Protein AF-A0A1C9II19-F1 (afdb_monomer_lite)

Sequence (73 aa):
KIVLSPCNGGKLLSYYCFFPREVGDYVNQAWGVEDRPVEELLAPFPELDERVRAHLAIGKDIQPWRLWMQRPI

pLDDT: mean 88.83, std 7.79, range [65.25, 95.88]

Radius of gyration: 13.66 Å; chains: 1; bounding box: 36×29×34 Å

Structure (mmCIF, N/CA/C/O backbone):
data_AF-A0A1C9II19-F1
#
_entry.id   AF-A0A1C9II19-F1
#
loop_
_atom_site.group_PDB
_atom_site.id
_atom_site.type_symbol
_atom_site.label_atom_id
_atom_site.label_alt_id
_atom_site.label_comp_id
_atom_site.label_asym_id
_atom_site.label_entity_id
_atom_site.label_seq_id
_atom_site.pdbx_PDB_ins_code
_atom_site.Cartn_x
_atom_site.Cartn_y
_atom_site.Cartn_z
_atom_site.occupancy
_atom_site.B_iso_or_equiv
_atom_site.auth_seq_id
_atom_site.auth_comp_id
_atom_site.auth_asym_id
_atom_site.auth_atom_id
_atom_site.pdbx_PDB_model_num
ATOM 1 N N . LYS A 1 1 ? 7.949 -5.742 -0.204 1.00 89.00 1 LYS A N 1
ATOM 2 C CA . LYS A 1 1 ? 8.250 -5.213 1.156 1.00 89.00 1 LYS A CA 1
ATOM 3 C C . LYS A 1 1 ? 7.108 -4.304 1.582 1.00 89.00 1 LYS A C 1
ATOM 5 O O . LYS A 1 1 ? 6.679 -3.517 0.755 1.00 89.00 1 LYS A O 1
ATOM 10 N N . ILE A 1 2 ? 6.642 -4.376 2.828 1.00 94.50 2 ILE A N 1
ATOM 11 C CA . ILE A 1 2 ? 5.625 -3.459 3.366 1.00 94.50 2 ILE A CA 1
ATOM 12 C C . ILE A 1 2 ? 6.220 -2.751 4.584 1.00 94.50 2 ILE A C 1
ATOM 14 O O . ILE A 1 2 ? 6.901 -3.385 5.390 1.00 94.50 2 ILE A O 1
ATOM 18 N N . VAL A 1 3 ? 6.019 -1.440 4.683 1.00 95.44 3 VAL A N 1
ATOM 19 C CA . VAL A 1 3 ? 6.439 -0.619 5.825 1.00 95.44 3 VAL A CA 1
ATOM 20 C C . VAL A 1 3 ? 5.194 0.014 6.424 1.00 95.44 3 VAL A C 1
ATOM 22 O O . VAL A 1 3 ? 4.472 0.703 5.712 1.00 95.44 3 VAL A O 1
ATOM 25 N N . LEU A 1 4 ? 4.958 -0.221 7.713 1.00 94.50 4 LEU A N 1
ATOM 26 C CA . LEU A 1 4 ? 3.855 0.358 8.477 1.00 94.50 4 LEU A CA 1
ATOM 27 C C . LEU A 1 4 ? 4.429 1.360 9.481 1.00 94.50 4 LEU A C 1
ATOM 29 O O . LEU A 1 4 ? 5.379 1.039 10.194 1.00 94.50 4 LEU A O 1
ATOM 33 N N . SER A 1 5 ? 3.863 2.561 9.532 1.00 94.69 5 SER A N 1
ATOM 34 C CA . SER A 1 5 ? 4.315 3.648 10.397 1.00 94.69 5 SER A CA 1
ATOM 35 C C . SER A 1 5 ? 3.122 4.263 11.132 1.00 94.69 5 SER A C 1
ATOM 37 O O . SER A 1 5 ? 2.272 4.894 10.494 1.00 94.69 5 SER A O 1
ATOM 39 N N . PRO A 1 6 ? 2.995 4.069 12.457 1.00 94.81 6 PRO A N 1
ATOM 40 C CA . PRO A 1 6 ? 1.959 4.734 13.230 1.00 94.81 6 PRO A CA 1
ATOM 41 C C . PRO A 1 6 ? 2.223 6.243 13.274 1.00 94.81 6 PRO A C 1
ATOM 43 O O . PRO A 1 6 ? 3.319 6.710 13.577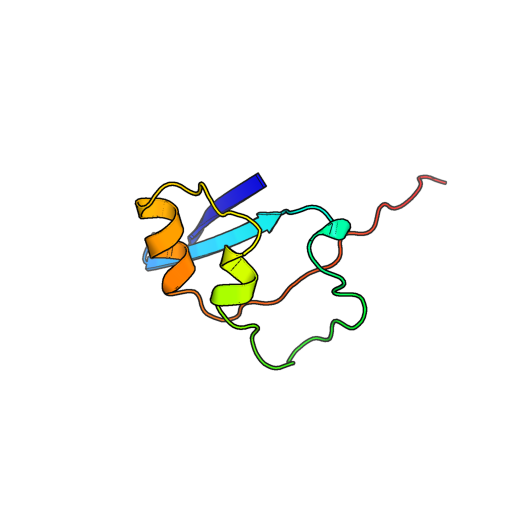 1.00 94.81 6 PRO A O 1
ATOM 46 N N . CYS A 1 7 ? 1.184 7.017 12.996 1.00 94.06 7 CYS A N 1
ATOM 47 C CA . CYS A 1 7 ? 1.183 8.470 12.949 1.00 94.06 7 CYS A CA 1
ATOM 48 C C . CYS A 1 7 ? 0.089 9.022 13.872 1.00 94.06 7 CYS A C 1
ATOM 50 O O . CYS A 1 7 ? -0.797 8.292 14.322 1.00 94.06 7 CYS A O 1
ATOM 52 N N . ASN A 1 8 ? 0.143 10.326 14.162 1.00 93.88 8 ASN A N 1
ATOM 53 C CA . ASN A 1 8 ? -0.869 11.011 14.976 1.00 93.88 8 ASN A CA 1
ATOM 54 C C . ASN A 1 8 ? -1.157 10.288 16.315 1.00 93.88 8 ASN A C 1
ATOM 56 O O . ASN A 1 8 ? -2.299 9.955 16.633 1.00 93.88 8 ASN A O 1
ATOM 60 N N . GLY A 1 9 ? -0.098 9.947 17.061 1.00 92.62 9 GLY A N 1
ATOM 61 C CA . GLY A 1 9 ? -0.215 9.238 18.342 1.00 92.62 9 GLY A CA 1
ATOM 62 C C . GLY A 1 9 ? -0.812 7.828 18.237 1.00 92.62 9 GLY A C 1
ATOM 63 O O . GLY A 1 9 ? -1.463 7.380 19.174 1.00 92.62 9 GLY A O 1
ATOM 64 N N . GLY A 1 10 ? -0.646 7.154 17.093 1.00 91.75 10 GLY A N 1
ATOM 65 C CA . GLY A 1 10 ? -1.179 5.809 16.842 1.00 91.75 10 GLY A CA 1
ATOM 66 C C . GLY A 1 10 ? -2.624 5.784 16.341 1.00 91.75 10 GLY A C 1
ATOM 67 O O . GLY A 1 10 ? -3.183 4.708 16.153 1.00 91.75 10 GLY A O 1
ATOM 68 N N . LYS A 1 11 ? -3.233 6.952 16.100 1.00 92.12 11 LYS A N 1
ATOM 69 C CA . LYS A 1 11 ? -4.602 7.062 15.569 1.00 92.12 11 LYS A CA 1
ATOM 70 C C . LYS A 1 11 ? -4.677 6.918 14.049 1.00 92.12 11 LYS A C 1
ATOM 72 O O . LYS A 1 11 ? -5.764 6.736 13.513 1.00 92.12 11 LYS A O 1
ATOM 77 N N . LEU A 1 12 ? -3.544 7.039 13.363 1.00 92.38 12 LEU A N 1
ATOM 78 C CA . LEU A 1 12 ? -3.421 6.868 11.920 1.00 92.38 12 LEU A CA 1
ATOM 79 C C . LEU A 1 12 ? -2.293 5.880 11.641 1.00 92.38 12 LEU A C 1
ATOM 81 O O . LEU A 1 12 ? -1.251 5.944 12.287 1.00 92.38 12 LEU A O 1
ATOM 85 N N . LEU A 1 13 ? -2.476 4.999 10.666 1.00 93.69 13 LEU A N 1
ATOM 86 C CA . LEU A 1 13 ? -1.420 4.115 10.189 1.00 93.69 13 LEU A CA 1
ATOM 87 C C . LEU A 1 13 ? -1.075 4.502 8.755 1.00 93.69 13 LEU A C 1
ATOM 89 O O . LEU A 1 13 ? -1.868 4.278 7.847 1.00 93.69 13 LEU A O 1
ATOM 93 N N . SER A 1 14 ? 0.099 5.099 8.561 1.00 94.69 14 SER A N 1
ATOM 94 C CA . SER A 1 14 ? 0.653 5.335 7.229 1.00 94.69 14 SER A CA 1
ATOM 95 C C . SER A 1 14 ? 1.399 4.085 6.771 1.00 94.69 14 SER A C 1
ATOM 97 O O . SER A 1 14 ? 2.053 3.422 7.582 1.00 94.69 14 SER A O 1
ATOM 99 N N . TYR A 1 15 ? 1.316 3.742 5.486 1.00 94.94 15 TYR A N 1
ATOM 100 C CA . TYR A 1 15 ? 2.002 2.571 4.957 1.00 94.94 15 TYR A CA 1
ATOM 101 C C . TYR A 1 15 ? 2.543 2.769 3.543 1.00 94.94 15 TYR A C 1
ATOM 103 O O . TYR A 1 15 ? 1.968 3.482 2.727 1.00 94.94 15 TYR A O 1
ATOM 111 N N . TYR A 1 16 ? 3.641 2.069 3.255 1.00 94.88 16 TYR A N 1
ATOM 112 C CA . TYR A 1 16 ? 4.214 1.943 1.917 1.00 94.88 16 TYR A CA 1
ATOM 113 C C . TYR A 1 16 ? 4.310 0.469 1.537 1.00 94.88 16 TYR A C 1
ATOM 115 O O . TYR A 1 16 ? 4.939 -0.324 2.246 1.00 94.88 16 TYR A O 1
ATOM 123 N N . CYS A 1 17 ? 3.718 0.113 0.398 1.00 94.38 17 CYS A N 1
ATOM 124 C CA . CYS A 1 17 ? 3.757 -1.234 -0.160 1.00 94.38 17 CYS A CA 1
ATOM 125 C C . CYS A 1 17 ? 4.629 -1.244 -1.418 1.00 94.38 17 CYS A C 1
ATOM 127 O O . CYS A 1 17 ? 4.311 -0.608 -2.416 1.00 94.38 17 CYS A O 1
ATOM 129 N N . PHE A 1 18 ? 5.741 -1.971 -1.361 1.00 92.88 18 PHE A N 1
ATOM 130 C CA . PHE A 1 18 ? 6.700 -2.110 -2.452 1.00 92.88 18 PHE A CA 1
ATOM 131 C C . PHE A 1 18 ? 6.557 -3.491 -3.088 1.00 92.88 18 PHE A C 1
ATOM 133 O O . PHE A 1 18 ? 6.760 -4.506 -2.405 1.00 92.88 18 PHE A O 1
ATOM 140 N N . PHE A 1 19 ? 6.279 -3.526 -4.386 1.00 91.56 19 PHE A 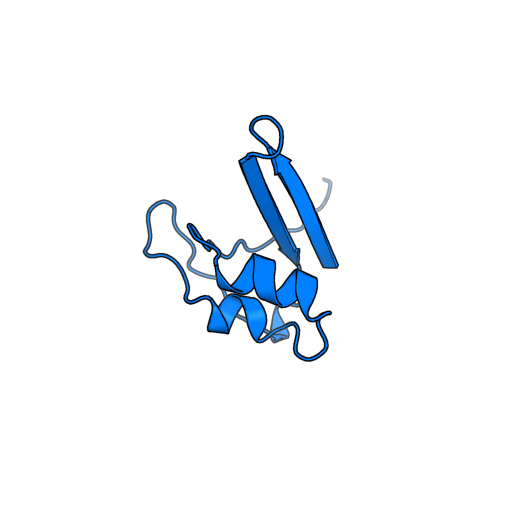N 1
ATOM 141 C CA . PHE A 1 19 ? 6.170 -4.742 -5.191 1.00 91.56 19 PHE A CA 1
ATOM 142 C C . PHE A 1 19 ? 6.834 -4.541 -6.573 1.00 91.56 19 PHE A C 1
ATOM 144 O O . PHE A 1 19 ? 7.085 -3.395 -6.959 1.00 91.56 19 PHE A O 1
ATOM 151 N N . PRO A 1 20 ? 7.197 -5.625 -7.289 1.00 89.50 20 PRO A N 1
ATOM 152 C CA . PRO A 1 20 ? 7.895 -5.543 -8.576 1.00 89.50 20 PRO A CA 1
ATOM 153 C C . PRO A 1 20 ? 7.052 -4.880 -9.673 1.00 89.50 20 PRO A C 1
ATOM 155 O O . PRO A 1 20 ? 5.825 -4.977 -9.666 1.00 89.50 20 PRO A O 1
ATOM 158 N N . ARG A 1 21 ? 7.707 -4.241 -10.652 1.00 84.75 21 ARG A N 1
ATOM 159 C CA . ARG A 1 21 ? 7.018 -3.532 -11.748 1.00 84.75 21 ARG A CA 1
ATOM 160 C C . ARG A 1 21 ? 6.207 -4.486 -12.627 1.00 84.75 21 ARG A C 1
ATOM 162 O O . ARG A 1 21 ? 5.191 -4.103 -13.189 1.00 84.75 21 ARG A O 1
ATOM 169 N N . GLU A 1 22 ? 6.639 -5.733 -12.723 1.00 85.25 22 GLU A N 1
ATOM 170 C CA . GLU A 1 22 ? 5.986 -6.785 -13.499 1.00 85.25 22 GLU A CA 1
ATOM 171 C C . GLU A 1 22 ? 4.569 -7.089 -12.982 1.00 85.25 22 GLU A C 1
ATOM 173 O O . GLU A 1 22 ? 3.755 -7.636 -13.719 1.00 85.25 22 GLU A O 1
ATOM 178 N N . VAL A 1 23 ? 4.262 -6.706 -11.736 1.00 82.00 23 VAL A N 1
ATOM 179 C CA . VAL A 1 23 ? 2.961 -6.919 -11.082 1.00 82.00 23 VAL A CA 1
ATOM 180 C C . VAL A 1 23 ? 2.004 -5.731 -11.293 1.00 82.00 23 VAL A C 1
ATOM 182 O O . VAL A 1 23 ? 0.812 -5.846 -11.026 1.00 82.00 23 VAL A O 1
ATOM 185 N N . GLY A 1 24 ? 2.482 -4.596 -11.816 1.00 72.56 24 GLY A N 1
ATOM 186 C CA . GLY A 1 24 ? 1.620 -3.470 -12.179 1.00 72.56 24 GLY A CA 1
ATOM 187 C C . GLY A 1 24 ? 2.359 -2.328 -12.879 1.00 72.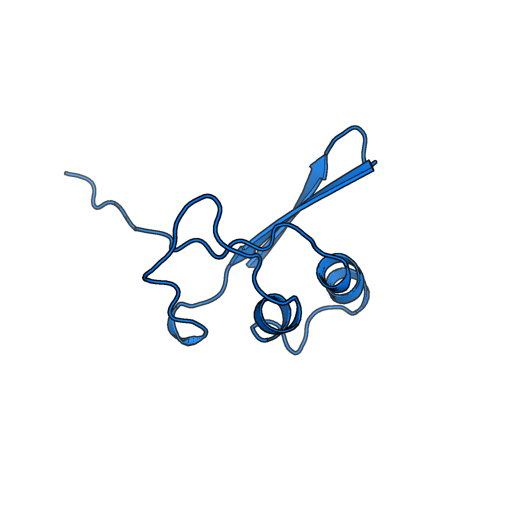56 24 GLY A C 1
ATOM 188 O O . GLY A 1 24 ? 3.393 -1.851 -12.405 1.00 72.56 24 GLY A O 1
ATOM 189 N N . ASP A 1 25 ? 1.805 -1.851 -13.998 1.00 67.62 25 ASP A N 1
ATOM 190 C CA . ASP A 1 25 ? 2.387 -0.757 -14.780 1.00 67.62 25 ASP A CA 1
ATOM 191 C C . ASP A 1 25 ? 1.739 0.590 -14.441 1.00 67.62 25 ASP A C 1
ATOM 193 O O . ASP A 1 25 ? 0.819 1.070 -15.096 1.00 67.62 25 ASP A O 1
ATOM 197 N N . TYR A 1 26 ? 2.244 1.226 -13.388 1.00 71.62 26 TYR A N 1
ATOM 198 C CA . TYR A 1 26 ? 1.750 2.521 -12.923 1.00 71.62 26 TYR A CA 1
ATOM 199 C C . TYR A 1 26 ? 2.548 3.677 -13.546 1.00 71.62 26 TYR A C 1
ATOM 201 O O . TYR A 1 26 ? 3.122 4.492 -12.840 1.00 71.62 26 TYR A O 1
ATOM 209 N N . VAL A 1 27 ? 2.677 3.743 -14.871 1.00 65.25 27 VAL A N 1
ATOM 210 C CA . VAL A 1 27 ? 3.518 4.773 -15.528 1.00 65.25 27 VAL A CA 1
ATOM 211 C C . VAL A 1 27 ? 2.884 6.166 -15.479 1.00 65.25 27 VAL A C 1
ATOM 213 O O . VAL A 1 27 ? 3.600 7.154 -15.343 1.00 65.25 27 VAL A O 1
ATOM 216 N N . ASN A 1 28 ? 1.555 6.244 -15.546 1.00 65.62 28 ASN A N 1
ATOM 217 C CA . ASN A 1 28 ? 0.808 7.498 -15.652 1.00 65.62 28 ASN A CA 1
ATOM 218 C C . ASN A 1 28 ? 0.215 7.911 -14.297 1.00 65.62 28 ASN A C 1
ATOM 220 O O . ASN A 1 28 ? -0.997 7.866 -14.102 1.00 65.62 28 ASN A O 1
ATOM 224 N N . GLN A 1 29 ? 1.077 8.272 -13.348 1.00 70.50 29 GLN A N 1
ATOM 225 C CA . GLN A 1 29 ? 0.670 8.761 -12.026 1.00 70.50 29 GLN A CA 1
ATOM 226 C C . GLN A 1 29 ? 0.600 10.288 -12.024 1.00 70.50 29 GLN A C 1
ATOM 228 O O . GLN A 1 29 ? 1.486 10.949 -12.569 1.00 70.50 29 GLN A O 1
ATOM 233 N N . ALA A 1 30 ? -0.416 10.850 -11.375 1.00 73.25 30 ALA A N 1
ATOM 234 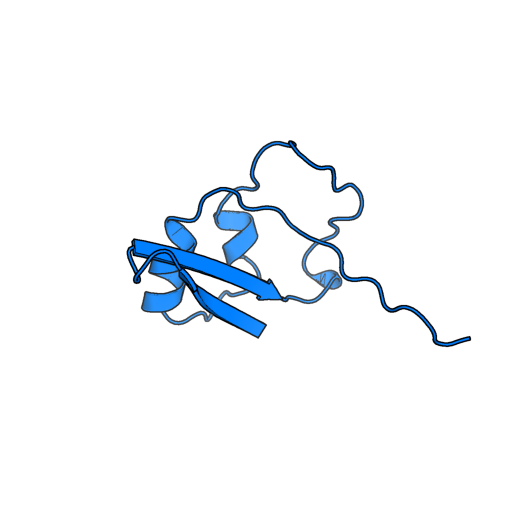C CA . ALA A 1 30 ? -0.531 12.284 -11.146 1.00 73.25 30 ALA A CA 1
ATOM 235 C C . ALA A 1 30 ? -1.078 12.553 -9.741 1.00 73.25 30 ALA A C 1
ATOM 237 O O . ALA A 1 30 ? -1.791 11.735 -9.170 1.00 73.25 30 ALA A O 1
ATOM 238 N N . TRP A 1 31 ? -0.737 13.709 -9.177 1.00 75.94 31 TRP A N 1
A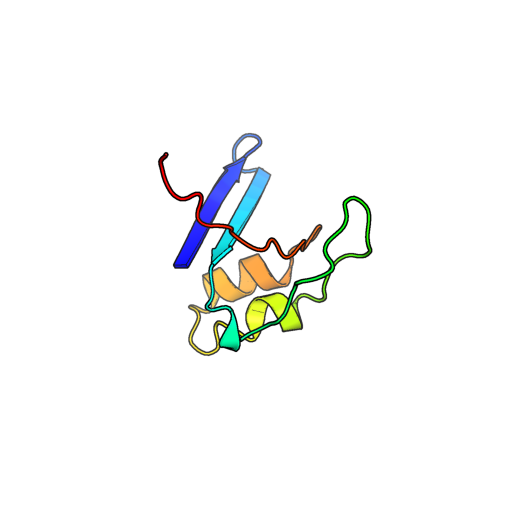TOM 239 C CA . TRP A 1 31 ? -1.298 14.148 -7.901 1.00 75.94 31 TRP A CA 1
ATOM 240 C C . TRP A 1 31 ? -2.787 14.477 -8.052 1.00 75.94 31 TRP A C 1
ATOM 242 O O . TRP A 1 31 ? -3.173 15.136 -9.015 1.00 75.94 31 TRP A O 1
ATOM 252 N N . GLY A 1 32 ? -3.606 14.061 -7.081 1.00 75.62 32 GLY A N 1
ATOM 253 C CA . GLY A 1 32 ? -5.039 14.381 -7.046 1.00 75.62 32 GLY A CA 1
ATOM 254 C C . GLY A 1 32 ? -5.912 13.553 -7.994 1.00 75.62 32 GLY A C 1
ATOM 255 O O . GLY A 1 32 ? -7.036 13.958 -8.281 1.00 75.62 32 GLY A O 1
ATOM 256 N N . VAL A 1 33 ? -5.405 12.422 -8.493 1.00 79.88 33 VAL A N 1
ATOM 257 C CA . VAL A 1 33 ? -6.218 11.425 -9.203 1.00 79.88 33 VAL A CA 1
ATOM 258 C C . VAL A 1 33 ? -6.996 10.556 -8.219 1.00 79.88 33 VAL A C 1
ATOM 260 O O . VAL A 1 33 ? -6.656 10.485 -7.038 1.00 79.88 33 VAL A O 1
ATOM 263 N N . GLU A 1 34 ? -8.036 9.891 -8.720 1.00 83.81 34 GLU A N 1
ATOM 264 C CA . GLU A 1 34 ? -8.845 8.969 -7.924 1.00 83.81 34 GLU A CA 1
ATOM 265 C C . GLU A 1 34 ? -7.999 7.863 -7.287 1.00 83.81 34 GLU A C 1
ATOM 267 O O . GLU A 1 34 ? -7.045 7.348 -7.882 1.00 83.81 34 GLU A O 1
ATOM 272 N N . ASP A 1 35 ? -8.386 7.494 -6.070 1.00 87.25 35 ASP A N 1
ATOM 273 C CA . ASP A 1 35 ? -7.769 6.406 -5.329 1.00 87.25 35 ASP A CA 1
ATOM 274 C C . ASP A 1 35 ? -7.872 5.088 -6.087 1.00 87.25 35 ASP A C 1
ATOM 276 O O . ASP A 1 35 ? -8.894 4.759 -6.698 1.00 87.25 35 ASP A O 1
ATOM 280 N N . ARG A 1 36 ? -6.806 4.292 -6.003 1.00 88.31 36 ARG A N 1
ATOM 281 C CA . ARG A 1 36 ? -6.842 2.929 -6.522 1.00 88.31 36 ARG A CA 1
ATOM 282 C C . ARG A 1 36 ? -7.628 2.022 -5.577 1.00 88.31 36 ARG A C 1
ATOM 284 O O . ARG A 1 36 ? -7.569 2.197 -4.358 1.00 88.31 36 ARG A O 1
ATOM 291 N N . PRO A 1 37 ? -8.345 1.030 -6.125 1.00 91.38 37 PRO A N 1
ATOM 292 C CA . PRO A 1 37 ? -9.089 0.083 -5.315 1.00 91.38 37 PRO A CA 1
ATOM 293 C C . PRO A 1 37 ? -8.151 -0.727 -4.412 1.00 91.38 37 PRO A C 1
ATOM 295 O O . PRO A 1 37 ? -7.005 -1.030 -4.757 1.00 91.38 37 PRO A O 1
ATOM 298 N N . VAL A 1 38 ? -8.662 -1.117 -3.247 1.00 93.31 38 VAL A N 1
ATOM 299 C CA . VAL A 1 38 ? -7.941 -1.935 -2.261 1.00 93.31 38 VAL A CA 1
ATOM 300 C C . VAL A 1 38 ? -7.512 -3.277 -2.862 1.00 93.31 38 VAL A C 1
ATOM 302 O O . VAL A 1 38 ? -6.450 -3.802 -2.534 1.00 93.31 38 VAL A O 1
ATOM 305 N N . GLU A 1 39 ? -8.305 -3.832 -3.772 1.00 92.88 39 GLU A N 1
ATOM 306 C CA . GLU A 1 39 ? -8.020 -5.086 -4.461 1.00 92.88 39 GLU A CA 1
ATOM 307 C C . GLU A 1 39 ? -6.707 -5.009 -5.252 1.00 92.88 39 GLU A C 1
ATOM 309 O O . GLU A 1 39 ? -5.923 -5.957 -5.223 1.00 92.88 39 GLU A O 1
ATOM 314 N N . GLU A 1 40 ? -6.420 -3.870 -5.889 1.00 90.56 40 GLU A N 1
ATOM 315 C CA . GLU A 1 40 ? -5.151 -3.646 -6.593 1.00 90.56 40 GLU A CA 1
ATOM 316 C C . GLU A 1 40 ? -3.968 -3.516 -5.631 1.00 90.56 40 GLU A C 1
ATOM 318 O O . GLU A 1 40 ? -2.868 -3.970 -5.944 1.00 90.56 40 GLU A O 1
ATOM 323 N N . LEU A 1 41 ? -4.187 -2.945 -4.442 1.00 92.25 41 LEU A N 1
ATOM 324 C CA . LEU A 1 41 ? -3.170 -2.896 -3.391 1.00 92.25 41 LEU A CA 1
ATOM 325 C C . LEU A 1 41 ? -2.836 -4.297 -2.856 1.00 92.25 41 LEU A C 1
ATOM 327 O O . LEU A 1 41 ? -1.678 -4.568 -2.540 1.00 92.25 41 LEU A O 1
ATOM 331 N N . LEU A 1 42 ? -3.838 -5.171 -2.726 1.00 93.69 42 LEU A N 1
ATOM 332 C CA . LEU A 1 42 ? -3.691 -6.503 -2.134 1.00 93.69 42 LEU A CA 1
ATOM 333 C C . LEU A 1 42 ? -3.249 -7.577 -3.135 1.00 93.69 42 LEU A C 1
ATOM 335 O O . LEU A 1 42 ? -2.602 -8.540 -2.724 1.00 93.69 42 LEU A O 1
ATOM 339 N N . ALA A 1 43 ? -3.558 -7.427 -4.427 1.00 92.94 43 ALA A N 1
ATOM 340 C CA . ALA A 1 43 ? -3.223 -8.406 -5.465 1.00 92.94 43 ALA A CA 1
ATOM 341 C C . ALA A 1 43 ? -1.734 -8.830 -5.495 1.00 92.94 43 ALA A C 1
ATOM 343 O O . ALA A 1 43 ? -1.473 -10.023 -5.660 1.00 92.94 43 ALA A O 1
ATOM 344 N N . PRO A 1 44 ? -0.747 -7.936 -5.269 1.00 92.69 44 PRO A N 1
ATOM 345 C CA . PRO A 1 44 ? 0.667 -8.314 -5.211 1.00 92.69 44 PRO A CA 1
ATOM 346 C C . PRO A 1 44 ? 1.065 -9.164 -3.993 1.00 92.69 44 PRO A C 1
ATOM 348 O O . PRO A 1 44 ? 2.201 -9.636 -3.934 1.00 92.69 44 PRO A O 1
ATOM 351 N N . PHE A 1 45 ? 0.182 -9.335 -3.003 1.00 93.12 45 PHE A N 1
ATOM 352 C CA . PHE A 1 45 ? 0.485 -9.967 -1.716 1.00 93.12 45 PHE A CA 1
ATOM 353 C C . PHE A 1 45 ? -0.519 -11.090 -1.370 1.00 93.12 45 PHE A C 1
ATOM 355 O O . PHE A 1 45 ? -1.238 -10.989 -0.374 1.00 93.12 45 PHE A O 1
ATOM 362 N N . PRO A 1 46 ? -0.583 -12.182 -2.158 1.00 92.25 46 PRO A N 1
ATOM 363 C CA . PRO A 1 46 ? -1.584 -13.239 -1.974 1.00 92.25 46 PRO A CA 1
ATOM 364 C C . PRO A 1 46 ? -1.450 -13.994 -0.642 1.00 92.25 46 PRO A C 1
ATOM 366 O O . PRO A 1 46 ? -2.451 -14.437 -0.086 1.00 92.25 46 PRO A O 1
ATOM 369 N N . GLU A 1 47 ? -0.229 -14.102 -0.116 1.00 94.88 47 GLU A N 1
ATOM 370 C CA . GLU A 1 47 ? 0.104 -14.831 1.119 1.00 94.88 47 GLU A CA 1
ATOM 371 C C . GLU A 1 47 ? 0.329 -13.889 2.316 1.00 94.88 47 GLU A C 1
ATOM 373 O O . GLU A 1 47 ? 1.033 -14.221 3.269 1.00 94.88 47 GLU A O 1
ATOM 378 N N . LEU A 1 48 ? -0.212 -12.669 2.254 1.00 95.06 48 LEU A N 1
ATOM 379 C CA . LEU A 1 48 ? -0.053 -11.695 3.327 1.00 95.06 48 LEU A CA 1
ATOM 380 C C . LEU A 1 48 ? -0.734 -12.177 4.612 1.00 95.06 48 LEU A C 1
ATOM 382 O O . LEU A 1 48 ? -1.878 -12.630 4.575 1.00 95.06 48 LEU A O 1
ATOM 386 N N . ASP A 1 49 ? -0.053 -11.998 5.746 1.00 95.88 49 ASP A N 1
ATOM 387 C CA . ASP A 1 49 ? -0.626 -12.247 7.070 1.00 95.88 49 ASP A CA 1
ATOM 388 C C . ASP A 1 49 ? -1.995 -11.565 7.219 1.00 95.88 49 ASP A C 1
ATOM 390 O O . ASP A 1 49 ? -2.174 -10.395 6.858 1.00 95.88 49 ASP A O 1
ATOM 394 N N . GLU A 1 50 ? -2.962 -12.298 7.772 1.00 95.75 50 GLU A N 1
ATOM 395 C CA . GLU A 1 50 ? -4.365 -11.884 7.833 1.00 95.75 50 GLU A CA 1
ATOM 396 C C . GLU A 1 50 ? -4.559 -10.545 8.552 1.00 95.75 50 GLU A C 1
ATOM 398 O O . GLU A 1 50 ? -5.407 -9.744 8.153 1.00 95.75 50 GLU A O 1
ATOM 403 N N . ARG A 1 51 ? -3.752 -10.254 9.581 1.00 94.44 51 ARG A N 1
ATOM 404 C CA . ARG A 1 51 ? -3.862 -9.000 10.338 1.00 94.44 51 ARG A CA 1
ATOM 405 C C . ARG A 1 51 ? -3.346 -7.822 9.528 1.00 94.44 51 ARG A C 1
ATOM 407 O O . ARG A 1 51 ? -3.963 -6.759 9.524 1.00 94.44 51 ARG A O 1
ATOM 414 N N . VAL A 1 52 ? -2.237 -8.006 8.813 1.00 94.62 52 VAL A N 1
ATOM 415 C CA . VAL A 1 52 ? -1.702 -6.968 7.919 1.00 94.62 52 VAL A CA 1
ATOM 416 C C . VAL A 1 52 ? -2.671 -6.728 6.764 1.00 94.62 52 VAL A C 1
ATOM 418 O O . VAL A 1 52 ? -2.983 -5.577 6.459 1.00 94.62 52 VAL A O 1
ATOM 421 N N . ARG A 1 53 ? -3.221 -7.798 6.178 1.00 95.69 53 ARG A N 1
ATOM 422 C CA . ARG A 1 53 ? -4.262 -7.705 5.152 1.00 95.69 53 ARG A CA 1
ATOM 423 C C . ARG A 1 53 ? -5.475 -6.926 5.653 1.00 95.69 53 ARG A C 1
ATOM 425 O O . ARG A 1 53 ? -5.945 -6.051 4.936 1.00 95.69 53 ARG A O 1
ATOM 432 N N . ALA A 1 54 ? -5.952 -7.193 6.869 1.00 94.94 54 ALA A N 1
ATOM 433 C CA . ALA A 1 54 ? -7.088 -6.479 7.452 1.00 94.94 54 ALA A CA 1
ATOM 434 C C . ALA A 1 54 ? -6.824 -4.970 7.606 1.00 94.94 54 ALA A C 1
ATOM 436 O O . ALA A 1 54 ? -7.713 -4.166 7.333 1.00 94.94 54 ALA A O 1
ATOM 437 N N . HIS A 1 55 ? -5.603 -4.571 7.981 1.00 93.81 55 HIS A N 1
ATOM 438 C CA . HIS A 1 55 ? -5.224 -3.156 8.033 1.00 93.81 55 HIS A CA 1
ATOM 439 C C . HIS A 1 55 ? -5.205 -2.494 6.651 1.00 93.81 55 HIS A C 1
ATOM 441 O O . HIS A 1 55 ? -5.713 -1.385 6.506 1.00 93.81 55 HIS A O 1
ATOM 447 N N . LEU A 1 56 ? -4.643 -3.161 5.640 1.00 95.00 56 LEU A N 1
ATOM 448 C CA . LEU A 1 56 ? -4.610 -2.631 4.273 1.00 95.00 56 LEU A CA 1
ATOM 449 C C . LEU A 1 56 ? -6.001 -2.625 3.619 1.00 95.00 56 LEU A C 1
ATOM 451 O O . LEU A 1 56 ? -6.283 -1.758 2.798 1.00 95.00 56 LEU A O 1
ATOM 455 N N . ALA A 1 57 ? -6.882 -3.552 4.010 1.00 95.25 57 ALA A N 1
ATOM 456 C CA . ALA A 1 57 ? -8.222 -3.699 3.447 1.00 95.25 57 ALA A CA 1
ATOM 457 C C . ALA A 1 57 ? -9.157 -2.508 3.729 1.00 95.25 57 ALA A C 1
ATOM 459 O O . ALA A 1 57 ? -10.145 -2.318 3.029 1.00 95.25 57 ALA A O 1
ATOM 460 N N . ILE A 1 58 ? -8.845 -1.711 4.753 1.00 94.25 58 ILE A N 1
ATOM 461 C CA . ILE A 1 58 ? -9.576 -0.487 5.116 1.00 94.25 58 ILE A CA 1
ATOM 462 C C . ILE A 1 58 ? -8.820 0.790 4.713 1.00 94.25 58 ILE A C 1
ATOM 464 O O . ILE A 1 58 ? -9.157 1.885 5.170 1.00 94.25 58 ILE A O 1
ATOM 468 N N . GLY A 1 59 ? -7.770 0.633 3.904 1.00 92.06 59 GLY A N 1
ATOM 469 C CA . GLY A 1 59 ? -6.926 1.707 3.408 1.00 92.06 59 GLY A CA 1
ATOM 470 C C . GLY A 1 59 ? -7.689 2.754 2.601 1.00 92.06 59 GLY A C 1
ATOM 471 O O . GLY A 1 59 ? -8.677 2.450 1.936 1.00 92.06 59 GLY A O 1
ATOM 472 N N . LYS A 1 60 ? -7.211 3.996 2.659 1.00 91.88 60 LYS A N 1
ATOM 473 C CA . LYS A 1 60 ? -7.702 5.141 1.878 1.00 91.88 60 LYS A CA 1
ATOM 474 C C . LYS A 1 60 ? -6.511 5.897 1.308 1.00 91.88 60 LYS A C 1
ATOM 476 O O . LYS A 1 60 ? -5.394 5.682 1.782 1.00 91.88 60 LYS A O 1
ATOM 481 N N . ASP A 1 61 ? -6.744 6.759 0.323 1.00 90.38 61 ASP A N 1
ATOM 482 C CA . ASP A 1 61 ? -5.696 7.540 -0.337 1.00 90.38 61 ASP A CA 1
ATOM 483 C C . ASP A 1 61 ? -4.617 6.629 -0.960 1.00 90.38 61 ASP A C 1
ATOM 485 O O . ASP A 1 61 ? -3.409 6.861 -0.850 1.00 90.38 61 ASP A O 1
ATOM 489 N N . ILE A 1 62 ? -5.054 5.522 -1.579 1.00 91.75 62 ILE A N 1
ATOM 490 C CA . ILE A 1 62 ? -4.164 4.514 -2.168 1.00 91.75 62 ILE A CA 1
ATOM 491 C C . ILE A 1 62 ? -3.632 5.043 -3.497 1.00 91.75 62 ILE A C 1
ATOM 493 O O . ILE A 1 62 ? -4.285 4.962 -4.539 1.00 91.75 62 ILE A O 1
ATOM 497 N N . GLN A 1 63 ? -2.404 5.550 -3.446 1.00 89.69 63 GLN A N 1
ATOM 498 C CA . GLN A 1 63 ? -1.726 6.164 -4.579 1.00 89.69 63 GLN A CA 1
ATOM 499 C C . GLN A 1 63 ? -0.487 5.328 -4.950 1.00 89.69 63 GLN A C 1
ATOM 501 O O . GLN A 1 63 ? 0.448 5.222 -4.147 1.00 89.69 63 GLN A O 1
ATOM 506 N N . PRO A 1 64 ? -0.459 4.679 -6.129 1.00 88.06 64 PRO A N 1
ATOM 507 C CA . PRO A 1 64 ? 0.696 3.913 -6.572 1.00 88.06 64 PRO A CA 1
ATOM 508 C C . PRO A 1 64 ? 1.799 4.874 -7.015 1.00 88.06 64 PRO A C 1
ATOM 510 O O . PRO A 1 64 ? 1.535 5.800 -7.775 1.00 88.06 64 PRO A O 1
ATOM 513 N N . TRP A 1 65 ? 3.034 4.633 -6.565 1.00 87.88 65 TRP A N 1
ATOM 514 C CA . TRP A 1 65 ? 4.193 5.463 -6.903 1.00 87.88 65 TRP A CA 1
ATOM 515 C C . TRP A 1 65 ? 5.289 4.658 -7.587 1.00 87.88 65 TRP A C 1
ATOM 517 O O . TRP A 1 65 ? 5.751 3.641 -7.069 1.00 87.88 65 TRP A O 1
ATOM 527 N N . ARG A 1 66 ? 5.734 5.114 -8.763 1.00 88.44 66 ARG A N 1
ATOM 528 C CA . ARG A 1 66 ? 6.810 4.453 -9.498 1.00 88.44 66 ARG A CA 1
ATOM 529 C C . ARG A 1 66 ? 8.125 4.971 -8.952 1.00 88.44 66 ARG A C 1
ATOM 531 O O . ARG A 1 66 ? 8.411 6.163 -9.020 1.00 88.44 66 ARG A O 1
ATOM 538 N N . LEU A 1 67 ? 8.937 4.056 -8.438 1.00 88.56 67 LEU A N 1
ATOM 539 C CA . LEU A 1 67 ? 10.274 4.385 -7.973 1.00 88.56 67 LEU A CA 1
ATOM 540 C C . LEU A 1 67 ? 11.240 4.448 -9.152 1.00 88.56 67 LEU A C 1
ATOM 542 O O . LEU A 1 67 ? 11.276 3.552 -9.999 1.00 88.56 67 LEU A O 1
ATOM 546 N N . TRP A 1 68 ? 12.042 5.506 -9.175 1.00 86.50 68 TRP A N 1
ATOM 547 C CA . TRP A 1 68 ? 13.071 5.733 -10.178 1.00 86.50 68 TRP A CA 1
ATOM 548 C C . TRP A 1 68 ? 14.443 5.613 -9.527 1.00 86.50 68 TRP A C 1
ATOM 550 O O . TRP A 1 68 ? 14.671 6.128 -8.434 1.00 86.50 68 TRP A O 1
ATOM 560 N N . MET A 1 69 ? 15.362 4.930 -10.203 1.00 87.81 69 MET A N 1
ATOM 561 C CA . MET A 1 69 ? 16.753 4.867 -9.780 1.00 87.81 69 MET A CA 1
ATOM 562 C C . MET A 1 69 ? 17.513 5.992 -10.470 1.00 87.81 69 MET A C 1
ATOM 564 O O . MET A 1 69 ? 17.679 5.978 -11.690 1.00 87.81 69 MET A O 1
ATOM 568 N N . GLN A 1 70 ? 17.974 6.967 -9.694 1.00 88.31 70 GLN A N 1
ATOM 569 C CA . GLN A 1 70 ? 18.892 7.969 -10.207 1.00 88.31 70 GLN A CA 1
ATOM 570 C C . GLN A 1 70 ? 20.284 7.348 -10.320 1.00 88.31 70 GLN A C 1
ATOM 572 O O . GLN A 1 70 ? 20.822 6.827 -9.342 1.00 88.31 70 GLN A O 1
ATOM 577 N N . ARG A 1 71 ? 20.875 7.405 -11.516 1.00 88.00 71 ARG A N 1
ATOM 578 C CA . ARG A 1 71 ? 22.283 7.055 -11.696 1.00 88.00 71 ARG A CA 1
ATOM 579 C C . ARG A 1 71 ? 23.134 8.213 -11.160 1.00 88.00 71 ARG A C 1
ATOM 581 O O . ARG A 1 71 ? 22.903 9.342 -11.597 1.00 88.00 71 ARG A O 1
ATOM 588 N N . PRO A 1 72 ? 24.078 7.971 -10.235 1.00 86.75 72 PRO A N 1
ATOM 589 C CA . PRO A 1 72 ? 25.047 8.992 -9.858 1.00 86.75 72 PRO A CA 1
ATOM 590 C C . PRO A 1 72 ? 25.827 9.426 -11.104 1.00 86.75 72 PRO A C 1
ATOM 592 O O . PRO A 1 72 ? 26.163 8.574 -11.934 1.00 86.75 72 PRO A O 1
ATOM 595 N N . ILE A 1 73 ? 26.049 1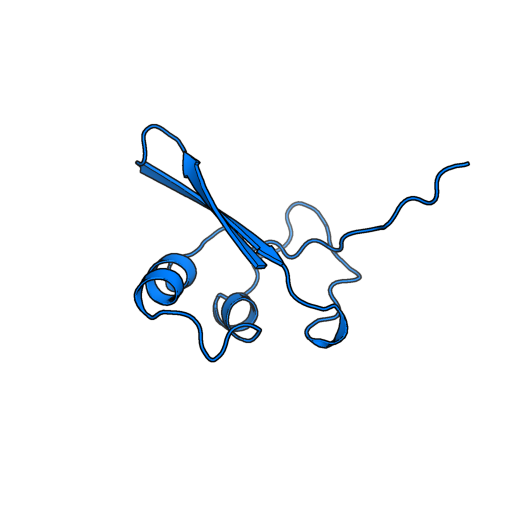0.733 -11.240 1.00 78.12 73 ILE A N 1
ATOM 596 C CA . ILE A 1 73 ? 26.933 11.314 -12.261 1.00 78.12 73 ILE A CA 1
ATOM 597 C C . ILE A 1 73 ? 28.369 11.221 -11.755 1.00 78.12 73 ILE A C 1
ATOM 599 O O . ILE A 1 73 ? 28.565 11.498 -10.549 1.00 78.12 73 ILE A O 1
#

Secondary structure (DSSP, 8-state):
-EEEEEEGGGTEEEEEE---GGG----S--TTPPPPPHHHHHTT-TT--HHHHHHHHT--S--------PPP-

Organism: NCBI:txid129314

Foldseek 3Di:
DKDWDQPPPNPDIDIDDDADCVLDPPPDFDPPDDADQLCSVCVRPPPDDPVVNVVSNPDDPHGDDDDDDDDDD